Protein AF-A0A382DDX7-F1 (afdb_monomer_lite)

Foldseek 3Di:
DQVVVVVVCVVVPNDPDDDDDPDDPCPPPNVVDPD

InterPro domains:
  IPR036188 FAD/NAD(P)-binding domain superfamily [G3DSA:3.50.50.60] (1-35)

Secondary structure (DSSP, 8-state):
-HHHHHHHHHHTT--S-----SSSTTTTTTTT---

pLDDT: mean 95.24, std 4.57, range [73.0, 98.5]

Organism: NCBI:txid408172

Structure (mmCIF, N/CA/C/O backbone):
data_AF-A0A382DDX7-F1
#
_entry.id   AF-A0A382DDX7-F1
#
loop_
_atom_site.group_PDB
_atom_site.id
_atom_site.type_symbol
_atom_site.label_atom_id
_atom_site.label_alt_id
_atom_site.label_comp_id
_atom_site.label_asym_id
_atom_site.label_entity_id
_atom_site.label_seq_id
_atom_site.pdbx_PDB_ins_code
_atom_site.Cartn_x
_atom_site.Cartn_y
_atom_site.Cartn_z
_atom_site.occupancy
_atom_site.B_iso_or_equiv
_atom_site.auth_seq_id
_atom_site.auth_comp_id
_atom_site.auth_asym_i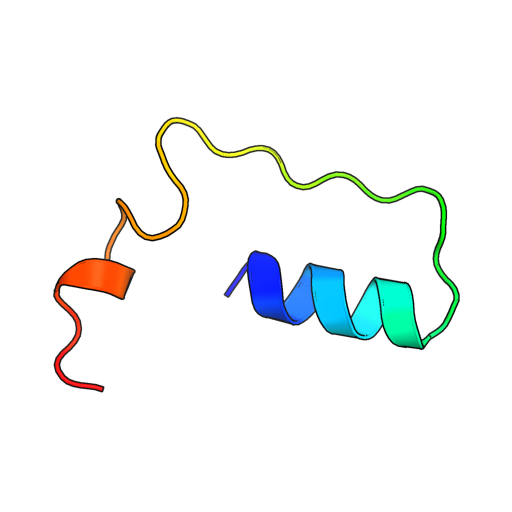d
_atom_site.auth_atom_id
_atom_site.pdbx_PDB_model_num
ATOM 1 N N . MET A 1 1 ? 4.055 1.074 -2.883 1.00 89.12 1 MET A N 1
ATOM 2 C CA . MET A 1 1 ? 4.373 1.614 -1.538 1.00 89.12 1 MET A CA 1
ATOM 3 C C . MET A 1 1 ? 3.215 2.381 -0.906 1.00 89.12 1 MET A C 1
ATOM 5 O O . MET A 1 1 ? 2.822 1.991 0.181 1.00 89.12 1 MET A O 1
ATOM 9 N N . GLY A 1 2 ? 2.633 3.401 -1.556 1.00 95.44 2 GLY A N 1
ATOM 10 C CA . GLY A 1 2 ? 1.560 4.221 -0.954 1.00 95.44 2 GLY A CA 1
ATOM 11 C C . GLY A 1 2 ? 0.375 3.430 -0.374 1.00 95.44 2 GLY A C 1
ATOM 12 O O . GLY A 1 2 ? -0.030 3.687 0.752 1.00 95.44 2 GLY A O 1
ATOM 13 N N . VAL A 1 3 ? -0.104 2.400 -1.08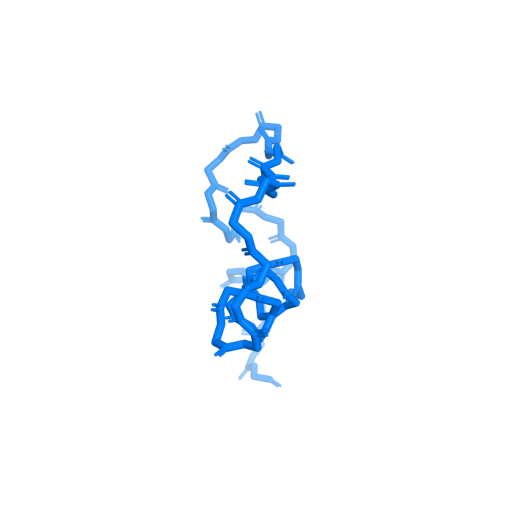4 1.00 97.25 3 VAL A N 1
ATOM 14 C CA . VAL A 1 3 ? -1.189 1.518 -0.601 1.00 97.25 3 VAL A CA 1
ATOM 15 C C . VAL A 1 3 ? -0.812 0.750 0.674 1.00 97.25 3 VAL A C 1
ATOM 17 O O . VAL A 1 3 ? -1.632 0.645 1.574 1.00 97.25 3 VAL A O 1
ATOM 20 N N . SER A 1 4 ? 0.423 0.244 0.785 1.00 97.25 4 SER A N 1
ATOM 21 C CA . SER A 1 4 ? 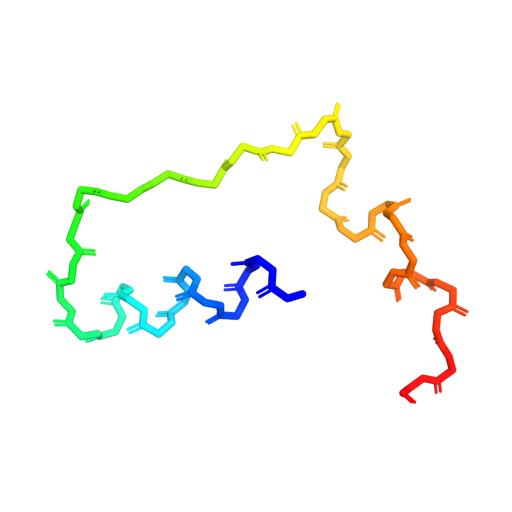0.872 -0.504 1.974 1.00 97.25 4 SER A CA 1
ATOM 22 C C . SER A 1 4 ? 0.963 0.394 3.208 1.00 97.25 4 SER A C 1
ATOM 24 O O . SER A 1 4 ? 0.547 -0.012 4.287 1.00 97.25 4 SER A O 1
ATOM 26 N N . LEU A 1 5 ? 1.434 1.633 3.046 1.00 97.50 5 LEU A N 1
ATOM 27 C CA . LEU A 1 5 ? 1.443 2.604 4.138 1.00 97.50 5 LEU A CA 1
ATOM 28 C C . LEU A 1 5 ? 0.018 2.948 4.591 1.00 97.50 5 LEU A C 1
ATOM 30 O O . LEU A 1 5 ? -0.267 2.912 5.783 1.00 97.50 5 LEU A O 1
ATOM 34 N N . LEU A 1 6 ? -0.877 3.251 3.643 1.00 97.75 6 LEU A N 1
ATOM 35 C CA . LEU A 1 6 ? -2.276 3.554 3.947 1.00 97.75 6 LEU A CA 1
ATOM 36 C C . LEU A 1 6 ? -2.967 2.382 4.664 1.00 97.75 6 LEU A C 1
ATOM 38 O O . LEU A 1 6 ? -3.692 2.607 5.625 1.00 97.75 6 LEU A O 1
ATOM 42 N N . TYR A 1 7 ? -2.711 1.145 4.228 1.00 98.19 7 TYR A N 1
ATOM 43 C CA . TYR A 1 7 ? -3.248 -0.066 4.852 1.00 98.19 7 TYR A CA 1
ATOM 44 C C . TYR A 1 7 ? -2.861 -0.170 6.332 1.00 98.19 7 TYR A C 1
ATOM 46 O O . TYR A 1 7 ? -3.741 -0.300 7.177 1.00 98.19 7 TYR A O 1
ATOM 54 N N . HIS A 1 8 ? -1.572 -0.041 6.661 1.00 98.44 8 HIS A N 1
ATOM 55 C CA . HIS A 1 8 ? -1.134 -0.151 8.054 1.00 98.44 8 HIS A CA 1
ATOM 56 C C . HIS A 1 8 ? -1.603 1.025 8.913 1.00 98.44 8 HIS A C 1
ATOM 58 O O . HIS A 1 8 ? -1.958 0.829 10.067 1.00 98.44 8 HIS A O 1
ATOM 64 N N . LEU A 1 9 ? -1.682 2.238 8.358 1.00 98.31 9 LEU A N 1
ATOM 65 C CA . LEU A 1 9 ? -2.286 3.364 9.077 1.00 98.31 9 LEU A CA 1
ATOM 66 C C . LEU A 1 9 ? -3.766 3.101 9.391 1.00 98.31 9 LEU A C 1
ATOM 68 O O . LEU A 1 9 ? -4.212 3.390 10.499 1.00 98.31 9 LEU A O 1
ATOM 72 N N . ALA A 1 10 ? -4.515 2.523 8.449 1.00 98.12 10 ALA A N 1
ATOM 73 C CA . ALA A 1 10 ? -5.903 2.139 8.681 1.00 98.12 10 ALA A CA 1
ATOM 74 C C . ALA A 1 10 ? -6.031 1.026 9.739 1.00 98.12 10 ALA A C 1
ATOM 76 O O . ALA A 1 10 ? -6.912 1.112 10.594 1.00 98.12 10 ALA A O 1
ATOM 77 N N . GLU A 1 11 ? -5.157 0.010 9.716 1.00 98.44 11 GLU A N 1
ATOM 78 C CA . GLU A 1 11 ? -5.115 -1.052 10.740 1.00 98.44 11 GLU A CA 1
ATOM 79 C C . GLU A 1 11 ? -4.842 -0.505 12.146 1.00 98.44 11 GLU A C 1
ATOM 81 O O . GLU A 1 11 ? -5.487 -0.928 13.102 1.00 98.44 11 GLU A O 1
ATOM 86 N N . GLU A 1 12 ? -3.947 0.476 12.270 1.00 98.38 12 GLU A N 1
ATOM 87 C CA . GLU A 1 12 ? -3.626 1.151 13.538 1.00 98.38 12 GLU A CA 1
ATOM 88 C C . GLU A 1 12 ? -4.716 2.149 13.986 1.00 98.38 12 GLU A C 1
ATOM 90 O O . GLU A 1 12 ? -4.562 2.863 14.979 1.00 98.38 12 GLU A O 1
ATOM 95 N N . GLY A 1 13 ? -5.843 2.213 13.272 1.00 98.50 13 GLY A N 1
ATOM 96 C CA . GLY A 1 13 ? -7.000 3.023 13.642 1.00 98.50 13 GLY A CA 1
ATOM 97 C C . GLY A 1 13 ? -6.929 4.484 13.197 1.00 98.50 13 GLY A C 1
ATOM 98 O O . GLY A 1 13 ? -7.763 5.285 13.627 1.00 98.50 13 GLY A O 1
ATOM 99 N N . CYS A 1 14 ? -5.990 4.867 12.325 1.00 98.31 14 CYS A N 1
ATOM 100 C CA . CYS A 1 14 ? -6.046 6.180 11.683 1.00 98.31 14 CYS A CA 1
ATOM 101 C C . CYS A 1 14 ? -7.194 6.214 10.667 1.00 98.31 14 CYS A C 1
ATOM 103 O O . CYS A 1 14 ? -7.145 5.563 9.627 1.00 98.31 14 CYS A O 1
ATOM 105 N N . THR A 1 15 ? -8.223 7.013 10.952 1.00 96.94 15 THR A N 1
ATOM 106 C CA . THR A 1 15 ? -9.438 7.086 10.124 1.00 96.94 15 THR A CA 1
ATOM 107 C C . THR A 1 15 ? -9.461 8.252 9.138 1.00 96.94 15 THR A C 1
ATOM 109 O O . THR A 1 15 ? -10.206 8.199 8.166 1.00 96.94 15 THR A O 1
ATOM 112 N N . ASP A 1 16 ? -8.678 9.307 9.377 1.00 98.00 16 ASP A N 1
ATOM 113 C CA . ASP A 1 16 ? -8.642 10.513 8.535 1.00 98.00 16 ASP A CA 1
ATOM 114 C C . ASP A 1 16 ? -7.426 10.493 7.599 1.00 98.00 16 ASP A C 1
ATOM 116 O O . ASP A 1 16 ? -6.457 11.235 7.762 1.00 98.00 16 ASP A O 1
ATOM 120 N N . ILE A 1 17 ? -7.437 9.551 6.655 1.00 97.62 17 ILE A N 1
ATOM 121 C CA . ILE A 1 17 ? -6.347 9.330 5.700 1.00 97.62 17 ILE A CA 1
ATOM 122 C C . ILE A 1 17 ? -6.893 9.204 4.277 1.00 97.62 17 ILE A C 1
ATOM 124 O O . ILE A 1 17 ? -7.950 8.621 4.046 1.00 97.62 17 ILE A O 1
ATOM 128 N N . LEU A 1 18 ? -6.147 9.732 3.305 1.00 97.88 18 LEU A N 1
ATOM 129 C CA . LEU A 1 18 ? -6.506 9.700 1.889 1.00 97.88 18 LEU A CA 1
ATOM 130 C C . LEU A 1 18 ? -5.279 9.371 1.035 1.00 97.88 18 LEU A C 1
ATOM 132 O O . LEU A 1 18 ? -4.222 9.981 1.192 1.00 97.88 18 LEU A O 1
ATOM 136 N N . LEU A 1 19 ? -5.439 8.440 0.091 1.00 97.69 19 LEU A N 1
ATOM 137 C CA . LEU A 1 19 ? -4.462 8.191 -0.967 1.00 97.69 19 LEU A CA 1
ATOM 138 C C . LEU A 1 19 ? -4.898 8.926 -2.237 1.00 97.69 19 LEU A C 1
ATOM 140 O O . LEU A 1 19 ? -5.998 8.691 -2.731 1.00 97.69 19 LEU A O 1
ATOM 144 N N . ILE A 1 20 ? -4.031 9.777 -2.785 1.00 97.31 20 ILE A N 1
ATOM 145 C CA . ILE A 1 20 ? -4.252 10.439 -4.076 1.00 97.31 20 ILE A CA 1
ATOM 146 C C . ILE A 1 20 ? -3.269 9.855 -5.087 1.00 97.31 20 ILE A C 1
ATOM 148 O O . ILE A 1 20 ? -2.060 9.884 -4.866 1.00 97.31 20 ILE A O 1
ATOM 152 N N . GLU A 1 21 ? -3.797 9.347 -6.197 1.00 96.75 21 GLU A N 1
ATOM 153 C CA . GLU A 1 21 ? -3.029 8.803 -7.317 1.00 96.75 21 GLU A CA 1
ATOM 154 C C . GLU A 1 21 ?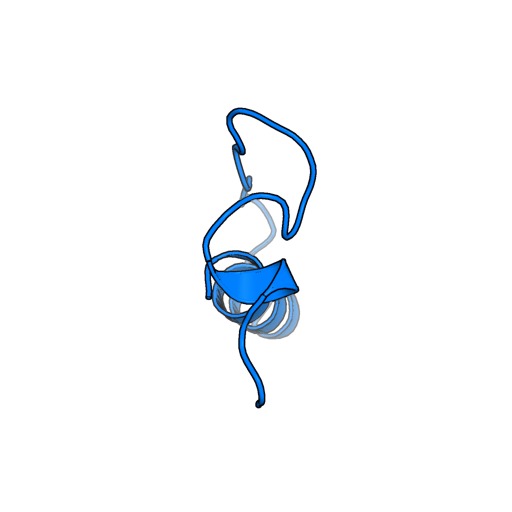 -3.345 9.604 -8.587 1.00 96.75 21 GLU A C 1
ATOM 156 O O . GLU A 1 21 ? -4.475 10.053 -8.787 1.00 96.75 21 GLU A O 1
ATOM 161 N N . LYS A 1 22 ? -2.335 9.819 -9.437 1.00 96.31 22 LYS A N 1
ATOM 162 C CA . LYS A 1 22 ? -2.487 10.559 -10.698 1.00 96.31 22 LYS A CA 1
ATOM 163 C C . LYS A 1 22 ? -3.251 9.737 -11.740 1.00 96.31 22 LYS A C 1
ATOM 165 O O . LYS A 1 22 ? -3.937 10.314 -12.581 1.00 96.31 22 LYS A O 1
ATOM 170 N N . GLY A 1 23 ? -3.057 8.421 -11.728 1.00 93.94 23 GLY A N 1
ATOM 171 C CA . GLY A 1 23 ? -3.678 7.473 -12.649 1.00 93.94 23 GLY A CA 1
ATOM 172 C C . GLY A 1 23 ? -4.438 6.371 -11.918 1.00 93.94 23 GLY A C 1
ATOM 173 O O . GLY A 1 23 ? -5.125 6.614 -10.929 1.00 93.94 23 GLY A O 1
ATOM 174 N N . GLU A 1 24 ? -4.307 5.148 -12.419 1.00 95.81 24 GLU A N 1
ATOM 175 C CA . GLU A 1 24 ? -4.860 3.965 -11.766 1.00 95.81 24 GLU A CA 1
ATOM 176 C C . GLU A 1 24 ? -3.867 3.411 -10.740 1.00 95.81 24 GLU A C 1
ATOM 178 O O . GLU A 1 24 ? -2.648 3.533 -10.887 1.00 95.81 24 GLU A O 1
ATOM 183 N N . LEU A 1 25 ? -4.374 2.754 -9.695 1.00 95.94 25 LEU A N 1
ATOM 184 C CA . LEU A 1 25 ? -3.502 2.057 -8.753 1.00 95.94 25 LEU A CA 1
ATOM 185 C C . LEU A 1 25 ? -2.592 1.087 -9.513 1.00 95.94 25 LEU A C 1
ATOM 187 O O . LEU A 1 25 ? -3.034 0.374 -10.408 1.00 95.94 25 LEU A O 1
ATOM 191 N N . THR A 1 26 ? -1.320 1.041 -9.118 1.00 94.69 26 THR A N 1
ATOM 192 C CA . THR A 1 26 ? -0.244 0.236 -9.733 1.00 94.69 26 THR A CA 1
ATOM 193 C C . THR A 1 26 ? 0.283 0.716 -11.089 1.00 94.69 26 THR A C 1
ATOM 195 O O . THR A 1 26 ? 1.321 0.207 -11.506 1.00 94.69 26 THR A O 1
ATOM 198 N N . SER A 1 27 ? -0.301 1.744 -11.725 1.00 93.00 27 SER A N 1
ATOM 199 C CA . SER A 1 27 ? 0.112 2.203 -13.068 1.00 93.00 27 SER A CA 1
ATOM 200 C C . SER A 1 27 ? 1.527 2.804 -13.146 1.00 93.00 27 SER A C 1
ATOM 202 O O . SER A 1 27 ? 2.024 3.076 -14.237 1.00 93.00 27 SER A O 1
ATOM 204 N N . GLY A 1 28 ? 2.178 3.038 -12.001 1.00 91.12 28 GLY A N 1
ATOM 205 C CA . GLY A 1 28 ? 3.586 3.435 -11.897 1.00 91.12 28 GLY A CA 1
ATOM 206 C C . GLY A 1 28 ? 4.557 2.259 -12.056 1.00 91.12 28 GLY A C 1
ATOM 207 O O . GLY A 1 28 ? 4.281 1.296 -12.753 1.00 91.12 28 GLY A O 1
ATOM 208 N N . SER A 1 29 ? 5.702 2.280 -11.372 1.00 92.06 29 SER A N 1
ATOM 209 C CA . SER A 1 29 ? 6.702 1.207 -11.513 1.00 92.06 29 SER A CA 1
ATOM 210 C C . SER A 1 29 ? 6.280 -0.162 -10.968 1.00 92.06 29 SER A C 1
ATOM 212 O O . SER A 1 29 ? 6.953 -1.161 -11.203 1.00 92.06 29 SER A O 1
ATOM 214 N N . THR A 1 30 ? 5.170 -0.214 -10.229 1.00 92.94 30 THR A N 1
ATOM 215 C CA . THR A 1 30 ? 4.680 -1.428 -9.571 1.00 92.94 30 THR A CA 1
ATOM 216 C C . THR A 1 30 ? 4.180 -2.479 -10.561 1.00 92.94 30 THR A C 1
ATOM 218 O O . THR A 1 30 ? 4.473 -3.649 -10.351 1.00 92.94 30 THR A O 1
ATOM 221 N N . TRP A 1 31 ? 3.478 -2.111 -11.642 1.00 91.31 31 TRP A N 1
ATOM 222 C CA . TRP A 1 31 ? 2.917 -3.111 -12.568 1.00 91.31 31 TRP A CA 1
ATOM 223 C C . TRP A 1 31 ? 3.980 -3.884 -13.359 1.00 91.31 31 TRP A C 1
ATOM 225 O O . TRP A 1 31 ? 3.742 -5.022 -13.748 1.00 91.31 31 TRP A O 1
ATOM 235 N N . HIS A 1 32 ? 5.138 -3.269 -13.611 1.00 92.75 32 HIS A N 1
ATOM 236 C CA . HIS A 1 32 ? 6.216 -3.863 -14.406 1.00 92.75 32 HIS A CA 1
ATOM 237 C C . HIS A 1 32 ? 7.398 -4.345 -13.556 1.00 92.75 32 HIS A C 1
ATOM 239 O O . HIS A 1 32 ? 8.459 -4.670 -14.094 1.00 92.75 32 HIS A O 1
ATOM 245 N N . ALA A 1 33 ? 7.267 -4.341 -12.230 1.00 93.19 33 ALA A N 1
ATOM 246 C CA . ALA A 1 33 ? 8.258 -4.953 -11.360 1.00 93.19 33 ALA A CA 1
ATOM 247 C C . ALA A 1 33 ? 8.180 -6.482 -11.492 1.00 93.19 33 ALA A C 1
ATOM 249 O O . ALA A 1 33 ? 7.095 -7.051 -11.574 1.00 93.19 33 ALA A O 1
ATOM 250 N N . ALA A 1 34 ? 9.330 -7.158 -11.488 1.00 94.19 34 ALA A N 1
ATOM 251 C CA . ALA A 1 34 ? 9.379 -8.623 -11.496 1.00 94.19 34 ALA A CA 1
ATOM 252 C C . ALA A 1 34 ? 9.044 -9.2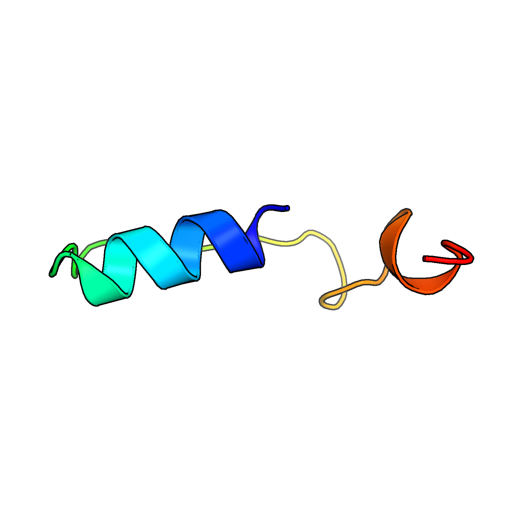54 -10.125 1.00 94.19 34 ALA A C 1
ATOM 254 O O . ALA A 1 34 ? 8.968 -10.479 -10.028 1.00 94.19 34 ALA A O 1
ATOM 255 N N . GLY A 1 35 ? 8.859 -8.423 -9.090 1.00 73.00 35 GLY A N 1
ATOM 256 C CA . GLY A 1 35 ? 8.751 -8.809 -7.681 1.00 73.00 35 GLY A CA 1
ATOM 257 C C . GLY A 1 35 ? 9.714 -8.003 -6.829 1.00 73.00 35 GLY A C 1
ATOM 258 O O . GLY A 1 35 ? 10.935 -8.184 -7.023 1.00 73.00 35 GLY A O 1
#

Radius of gyration: 11.53 Å; chains: 1; bounding box: 19×19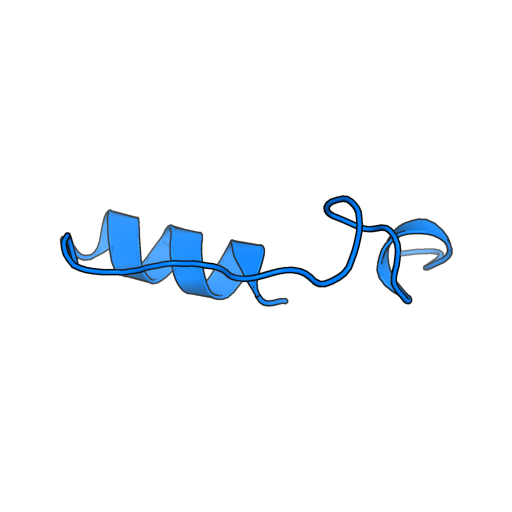×28 Å

Sequence (35 aa):
MGVSLLYHLAEEGCTDILLIEKGELTSGSTWHAAG